Protein AF-A0A7J4DDC1-F1 (afdb_monomer_lite)

Structure (mmCIF, N/CA/C/O backbone):
data_AF-A0A7J4DDC1-F1
#
_entry.id   AF-A0A7J4DDC1-F1
#
loop_
_atom_site.group_PDB
_atom_site.id
_atom_site.type_symbol
_atom_site.label_atom_id
_atom_site.label_alt_id
_atom_site.label_comp_id
_atom_site.label_asym_id
_atom_site.label_entity_id
_atom_site.label_seq_id
_atom_site.pdbx_PDB_ins_code
_atom_site.Cartn_x
_atom_site.Cartn_y
_atom_site.Cartn_z
_atom_site.occupancy
_atom_site.B_iso_or_equiv
_atom_site.auth_seq_id
_atom_site.auth_comp_id
_atom_site.auth_asym_id
_atom_site.auth_atom_id
_atom_site.pdbx_PDB_model_num
ATOM 1 N N . MET A 1 1 ? -8.577 3.725 28.615 1.00 56.75 1 MET A N 1
ATOM 2 C CA . MET A 1 1 ? -8.894 4.788 27.636 1.00 56.75 1 MET A CA 1
ATOM 3 C C . MET A 1 1 ? -9.556 4.130 26.438 1.00 56.75 1 MET A C 1
ATOM 5 O O . MET A 1 1 ? -9.011 3.139 25.972 1.00 56.75 1 MET A O 1
ATOM 9 N N . SER A 1 2 ? -10.733 4.587 25.997 1.00 75.00 2 SER A N 1
ATOM 10 C CA . SER A 1 2 ? -11.380 4.009 24.811 1.00 75.00 2 SER A CA 1
ATOM 11 C C . SER A 1 2 ? -10.577 4.378 23.567 1.00 75.00 2 SER A C 1
ATOM 13 O O . SER A 1 2 ? -10.353 5.559 23.309 1.00 75.00 2 SER A O 1
ATOM 15 N N . GLU A 1 3 ? -10.133 3.383 22.811 1.00 81.69 3 GLU A N 1
ATOM 16 C CA . GLU A 1 3 ? -9.454 3.604 21.538 1.00 81.69 3 GLU A CA 1
ATOM 17 C C . GLU A 1 3 ? -10.430 4.224 20.525 1.00 81.69 3 GLU A C 1
ATOM 19 O O . GLU A 1 3 ? -11.603 3.841 20.458 1.00 81.69 3 GLU A O 1
ATOM 24 N N . LEU A 1 4 ? -9.961 5.202 19.745 1.00 93.19 4 LEU A N 1
ATOM 25 C CA . LEU A 1 4 ? -10.746 5.783 18.658 1.00 93.19 4 LEU A CA 1
ATOM 26 C C . LEU A 1 4 ? -11.051 4.692 17.626 1.00 93.19 4 LEU A C 1
ATOM 28 O O . LEU A 1 4 ? -10.165 3.932 17.243 1.00 93.19 4 LEU A O 1
ATOM 32 N N . TRP A 1 5 ? -12.287 4.637 17.124 1.00 94.00 5 TRP A N 1
ATOM 33 C CA . TRP A 1 5 ? -12.698 3.623 16.141 1.00 94.00 5 TRP A CA 1
ATOM 34 C C . TRP A 1 5 ? -11.813 3.612 14.891 1.00 94.00 5 TRP A C 1
ATOM 36 O O . TRP A 1 5 ? -11.558 2.544 14.341 1.00 94.00 5 TRP A O 1
ATOM 46 N N . VAL A 1 6 ? -11.329 4.785 14.475 1.00 94.50 6 VAL A N 1
ATOM 47 C CA . VAL A 1 6 ? -10.405 4.940 13.344 1.00 94.50 6 VAL A CA 1
ATOM 48 C C . VAL A 1 6 ? -9.076 4.239 13.618 1.00 94.50 6 VAL A C 1
ATOM 50 O O . VAL A 1 6 ? -8.598 3.488 12.775 1.00 94.50 6 VAL A O 1
ATOM 53 N N . GLU A 1 7 ? -8.517 4.419 14.813 1.00 95.00 7 GLU A N 1
ATOM 54 C CA . GLU A 1 7 ? -7.257 3.784 15.211 1.00 95.00 7 GLU A CA 1
ATOM 55 C C . GLU A 1 7 ? -7.425 2.274 15.372 1.00 95.00 7 GLU A C 1
ATOM 57 O O . GLU A 1 7 ? -6.623 1.500 14.851 1.00 95.00 7 GLU A O 1
ATOM 62 N N . ARG A 1 8 ? -8.549 1.851 15.963 1.00 93.75 8 ARG A N 1
ATOM 63 C CA . ARG A 1 8 ? -8.903 0.436 16.117 1.00 93.75 8 ARG A CA 1
ATOM 64 C C . ARG A 1 8 ? -8.951 -0.317 14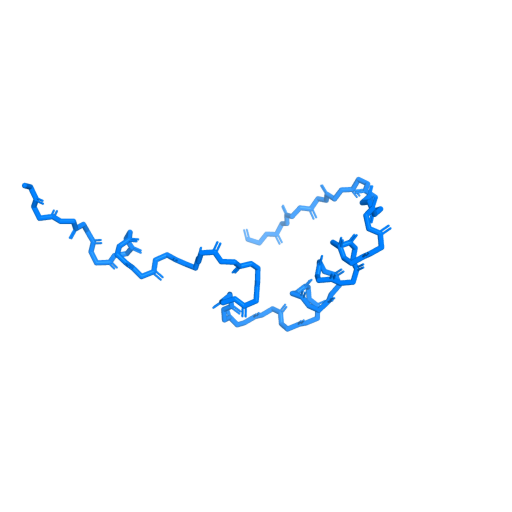.781 1.00 93.75 8 ARG A C 1
ATOM 66 O O . ARG A 1 8 ? -8.626 -1.503 14.742 1.00 93.75 8 ARG A O 1
ATOM 73 N N . HIS A 1 9 ? -9.365 0.349 13.701 1.00 94.81 9 HIS A N 1
ATOM 74 C CA . HIS A 1 9 ? -9.514 -0.248 12.367 1.00 94.81 9 HIS A CA 1
ATOM 75 C C . HIS A 1 9 ? -8.447 0.215 11.367 1.00 94.81 9 HIS A C 1
ATOM 77 O O . HIS A 1 9 ? -8.595 -0.023 10.166 1.00 94.81 9 HIS A O 1
ATOM 83 N N . ARG A 1 10 ? -7.366 0.861 11.826 1.00 95.88 10 ARG A N 1
ATOM 84 C CA . ARG A 1 10 ? -6.260 1.245 10.947 1.00 95.88 10 ARG A CA 1
ATOM 85 C C . ARG A 1 10 ? -5.663 -0.015 10.293 1.00 95.88 10 ARG A C 1
ATOM 87 O O . ARG A 1 10 ? -5.320 -0.956 11.016 1.00 95.88 10 ARG A O 1
ATOM 94 N N . PRO A 1 11 ? -5.503 -0.046 8.955 1.00 97.44 11 PRO A N 1
ATOM 95 C CA . PRO A 1 11 ? -4.827 -1.139 8.260 1.00 97.44 11 PRO A CA 1
ATOM 96 C C . PRO A 1 11 ? -3.463 -1.436 8.889 1.00 97.44 11 PRO A C 1
ATOM 98 O O . PRO A 1 11 ? -2.645 -0.531 9.056 1.00 97.44 11 PRO A O 1
ATOM 101 N N . ARG A 1 12 ? -3.218 -2.700 9.251 1.00 96.88 12 ARG A N 1
ATOM 102 C CA . ARG A 1 12 ? -1.953 -3.118 9.881 1.00 96.88 12 ARG A CA 1
ATOM 103 C C . ARG A 1 12 ? -0.892 -3.469 8.850 1.00 96.88 12 ARG A C 1
ATOM 105 O O . ARG A 1 12 ? 0.298 -3.379 9.136 1.00 96.88 12 ARG A O 1
ATOM 112 N N . THR A 1 13 ? -1.322 -3.854 7.654 1.00 96.94 13 THR A N 1
ATOM 113 C CA . THR A 1 13 ? -0.449 -4.149 6.524 1.00 96.94 13 THR A CA 1
ATOM 114 C C . THR A 1 13 ? -0.911 -3.405 5.278 1.00 96.94 13 THR A C 1
ATOM 116 O O . THR A 1 13 ? -2.078 -3.036 5.140 1.00 96.94 13 THR A O 1
ATOM 119 N N . VAL A 1 14 ? 0.000 -3.240 4.315 1.00 95.75 14 VAL A N 1
ATOM 120 C CA . VAL A 1 14 ? -0.320 -2.681 2.991 1.00 95.75 14 VAL A CA 1
ATOM 121 C C . VAL A 1 14 ? -1.441 -3.473 2.306 1.00 95.75 14 VAL A C 1
ATOM 123 O O . VAL A 1 14 ? -2.251 -2.897 1.589 1.00 95.75 14 VAL A O 1
ATOM 126 N N . GLY A 1 15 ? -1.531 -4.784 2.556 1.00 96.06 15 GLY A N 1
ATOM 127 C CA . GLY A 1 15 ? -2.589 -5.629 2.005 1.00 96.06 15 GLY A CA 1
ATOM 128 C C . GLY A 1 15 ? -3.977 -5.404 2.599 1.00 96.06 15 GLY A C 1
ATOM 129 O O . GLY A 1 15 ? -4.957 -5.755 1.941 1.00 96.06 15 GLY A O 1
ATOM 130 N N . ASP A 1 16 ? -4.066 -4.796 3.781 1.00 97.25 16 ASP A N 1
ATOM 131 C CA . ASP A 1 16 ? -5.336 -4.496 4.448 1.00 97.25 16 ASP A CA 1
ATOM 132 C C . ASP A 1 16 ? -5.960 -3.185 3.944 1.00 97.25 16 ASP A C 1
ATOM 134 O O . ASP A 1 16 ? -7.155 -2.952 4.149 1.00 97.25 16 ASP A O 1
ATOM 138 N N . ILE A 1 17 ? -5.174 -2.338 3.265 1.00 96.38 17 ILE A N 1
ATOM 139 C CA . ILE A 1 17 ? -5.638 -1.073 2.686 1.00 96.38 17 ILE A CA 1
ATOM 140 C C . ILE A 1 17 ? -6.722 -1.365 1.643 1.00 96.38 17 ILE A C 1
ATOM 142 O O . ILE A 1 17 ? -6.531 -2.137 0.701 1.00 96.38 17 ILE A O 1
ATOM 146 N N . LYS A 1 18 ? -7.885 -0.731 1.815 1.00 95.25 18 LYS A N 1
ATOM 147 C CA . LYS A 1 18 ? -8.998 -0.798 0.864 1.00 95.25 18 LYS A CA 1
ATOM 148 C C . LYS A 1 18 ? -8.944 0.397 -0.085 1.00 95.25 18 LYS A C 1
ATOM 150 O O . LYS A 1 18 ? -8.691 1.520 0.338 1.00 95.25 18 LYS A O 1
ATOM 155 N N . GLY A 1 19 ? -9.222 0.146 -1.364 1.00 94.25 19 GLY A N 1
ATOM 156 C CA . GLY A 1 19 ? -9.041 1.131 -2.434 1.00 94.25 19 GLY A CA 1
ATOM 157 C C . GLY A 1 19 ? -7.615 1.133 -2.992 1.00 94.25 19 GLY A C 1
ATOM 158 O O . GLY A 1 19 ? -6.763 0.374 -2.541 1.00 94.25 19 GLY A O 1
ATOM 159 N N . GLN A 1 20 ? -7.370 1.949 -4.021 1.00 95.12 20 GLN A N 1
ATOM 160 C CA . GLN A 1 20 ? -6.043 2.110 -4.638 1.00 95.12 20 GLN A CA 1
ATOM 161 C C . GLN A 1 20 ? -5.368 0.783 -5.042 1.00 95.12 20 GLN A C 1
ATOM 163 O O . GLN A 1 20 ? -4.164 0.605 -4.862 1.00 95.12 20 GLN A O 1
ATOM 168 N N . ARG A 1 21 ? -6.138 -0.160 -5.610 1.00 96.94 21 ARG A N 1
ATOM 169 C CA . ARG A 1 21 ? -5.692 -1.540 -5.898 1.00 96.94 21 ARG A CA 1
ATOM 170 C C . ARG A 1 21 ? -4.345 -1.603 -6.625 1.00 96.94 21 ARG A C 1
ATOM 172 O O . ARG A 1 21 ? -3.452 -2.313 -6.188 1.00 96.94 21 ARG A O 1
ATOM 179 N N . ALA A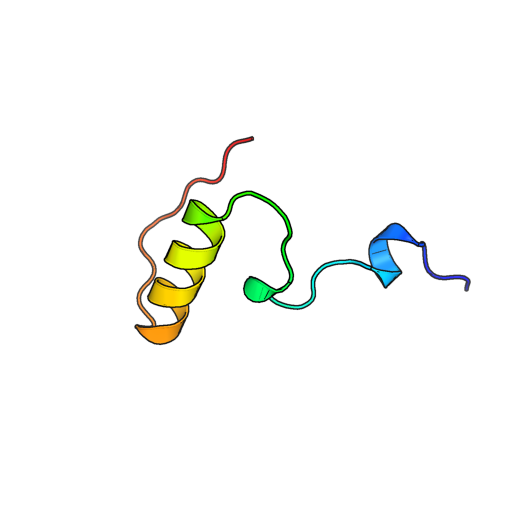 1 22 ? -4.171 -0.798 -7.673 1.00 97.44 22 ALA A N 1
ATOM 180 C CA . ALA A 1 22 ? -2.924 -0.761 -8.435 1.00 97.44 22 ALA A CA 1
ATOM 181 C C . ALA A 1 22 ? -1.713 -0.291 -7.604 1.00 97.44 22 ALA A C 1
ATOM 183 O O . ALA A 1 22 ? -0.596 -0.751 -7.829 1.00 97.44 22 ALA A O 1
ATOM 184 N N . VAL A 1 23 ? -1.915 0.619 -6.646 1.00 97.00 23 VAL A N 1
ATOM 185 C CA . VAL A 1 23 ? -0.852 1.097 -5.748 1.00 97.00 23 VAL A CA 1
ATOM 186 C C . VAL A 1 23 ? -0.506 0.015 -4.731 1.00 97.00 23 VAL A C 1
ATOM 188 O O . VAL A 1 23 ? 0.666 -0.309 -4.563 1.00 97.00 23 VAL A O 1
ATOM 191 N N . VAL A 1 24 ? -1.522 -0.583 -4.105 1.00 97.56 24 VAL A N 1
ATOM 192 C CA . VAL A 1 24 ? -1.352 -1.672 -3.132 1.00 97.56 24 VAL A CA 1
ATOM 193 C C . VAL A 1 24 ? -0.603 -2.853 -3.755 1.00 97.56 24 VAL A C 1
ATOM 195 O O . VAL A 1 24 ? 0.341 -3.358 -3.151 1.00 97.56 24 VAL A O 1
ATOM 198 N N . ASP A 1 25 ? -0.963 -3.254 -4.976 1.00 97.38 25 ASP A N 1
ATOM 199 C CA . ASP A 1 25 ? -0.322 -4.374 -5.671 1.00 97.38 25 ASP A CA 1
ATOM 200 C C . ASP A 1 25 ? 1.155 -4.078 -6.001 1.00 97.38 25 ASP A C 1
ATOM 202 O O . ASP A 1 25 ? 2.018 -4.933 -5.801 1.00 97.38 25 ASP A O 1
ATOM 206 N N . ARG A 1 26 ? 1.490 -2.844 -6.411 1.00 97.00 26 ARG A N 1
ATOM 207 C CA . ARG A 1 26 ? 2.892 -2.433 -6.631 1.00 97.00 26 ARG A CA 1
ATOM 208 C C . ARG A 1 26 ? 3.707 -2.430 -5.343 1.00 97.00 26 ARG A C 1
ATOM 210 O O . ARG A 1 26 ? 4.821 -2.941 -5.331 1.00 97.00 26 ARG A O 1
ATOM 217 N N . LEU A 1 27 ? 3.156 -1.879 -4.261 1.00 97.25 27 LEU A N 1
ATOM 218 C CA . LEU A 1 27 ? 3.841 -1.836 -2.968 1.00 97.25 27 LEU A CA 1
ATOM 219 C C . LEU A 1 27 ? 4.105 -3.244 -2.417 1.00 97.25 27 LEU A C 1
ATOM 221 O O . LEU A 1 27 ? 5.165 -3.474 -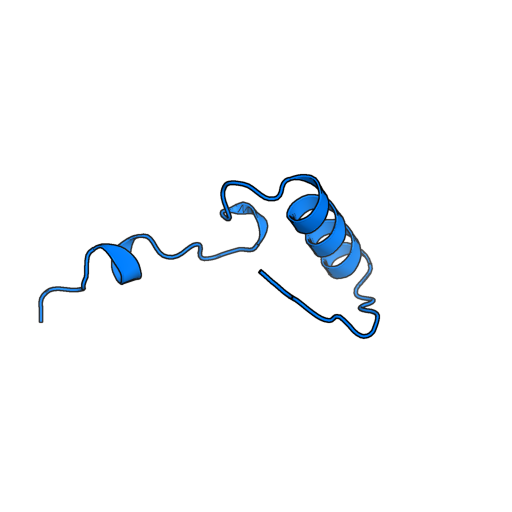1.838 1.00 97.25 27 LEU A O 1
ATOM 225 N N . LYS A 1 28 ? 3.185 -4.192 -2.637 1.00 96.62 28 LYS A N 1
ATOM 226 C CA . LYS A 1 28 ? 3.411 -5.610 -2.318 1.00 96.62 28 LYS A CA 1
ATOM 227 C C . LYS A 1 28 ? 4.569 -6.193 -3.126 1.00 96.62 28 LYS A C 1
ATOM 229 O O . LYS A 1 28 ? 5.471 -6.767 -2.527 1.00 96.62 28 LYS A O 1
A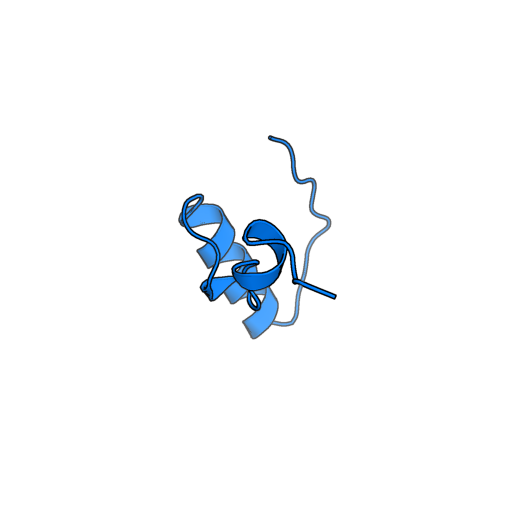TOM 234 N N . ALA A 1 29 ? 4.598 -5.976 -4.442 1.00 96.94 29 ALA A N 1
ATOM 235 C CA . ALA A 1 29 ? 5.691 -6.455 -5.290 1.00 96.94 29 ALA A CA 1
ATOM 236 C C . ALA A 1 29 ? 7.056 -5.875 -4.867 1.00 96.94 29 ALA A C 1
ATOM 238 O O . ALA A 1 29 ? 8.041 -6.602 -4.779 1.00 96.94 29 ALA A O 1
ATOM 239 N N . TYR A 1 30 ? 7.118 -4.584 -4.529 1.00 97.25 30 TYR A N 1
ATOM 240 C CA . TYR A 1 30 ? 8.343 -3.950 -4.023 1.00 97.25 30 TYR A CA 1
ATOM 241 C C . TYR A 1 30 ? 8.796 -4.532 -2.681 1.00 97.25 30 TYR A C 1
ATOM 243 O O . TYR A 1 30 ? 9.992 -4.751 -2.476 1.00 97.25 30 TYR A O 1
ATOM 251 N N . ALA A 1 31 ? 7.852 -4.838 -1.785 1.00 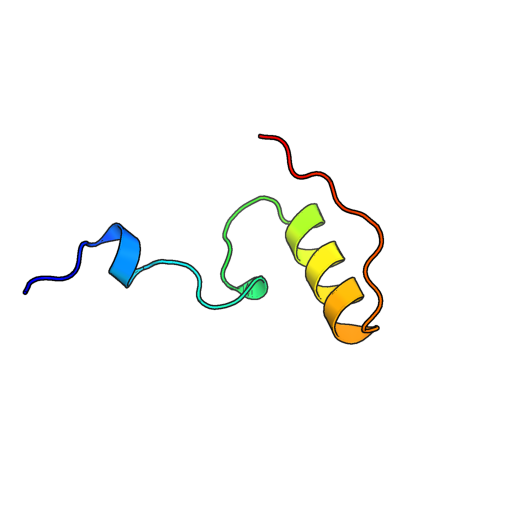96.75 31 ALA A N 1
ATOM 252 C CA . ALA A 1 31 ? 8.147 -5.496 -0.518 1.00 96.75 31 ALA A CA 1
ATOM 253 C C . ALA A 1 31 ? 8.701 -6.917 -0.716 1.00 96.75 31 ALA A C 1
ATOM 255 O O . ALA A 1 31 ? 9.703 -7.266 -0.090 1.00 96.75 31 ALA A O 1
ATOM 256 N N . GLU A 1 32 ? 8.103 -7.709 -1.611 1.00 96.94 32 GLU A N 1
ATOM 257 C CA . GLU A 1 32 ? 8.570 -9.061 -1.958 1.00 96.94 32 GLU A CA 1
ATOM 258 C C . GLU A 1 32 ? 9.978 -9.039 -2.561 1.00 96.94 32 GLU A C 1
ATOM 260 O O . GLU A 1 32 ? 10.845 -9.818 -2.166 1.00 96.94 32 GLU A O 1
ATOM 265 N N . MET A 1 33 ? 10.232 -8.096 -3.470 1.00 97.19 33 MET A N 1
ATOM 266 C CA . MET A 1 33 ? 11.528 -7.924 -4.127 1.00 97.19 33 MET A CA 1
ATOM 267 C C . MET A 1 33 ? 12.571 -7.220 -3.246 1.00 97.19 33 MET A C 1
ATOM 269 O O . MET A 1 33 ? 13.736 -7.139 -3.631 1.00 97.19 33 MET A O 1
ATOM 273 N N . ARG A 1 34 ? 12.168 -6.691 -2.081 1.00 96.00 34 ARG A N 1
ATOM 274 C CA . ARG A 1 34 ? 12.996 -5.865 -1.182 1.00 96.00 34 ARG A CA 1
ATOM 275 C C . ARG A 1 34 ? 13.696 -4.705 -1.897 1.00 96.00 34 ARG A C 1
ATOM 277 O O . ARG A 1 34 ? 14.809 -4.326 -1.540 1.00 96.00 34 ARG A O 1
ATOM 284 N N . THR A 1 35 ? 13.033 -4.134 -2.896 1.00 95.38 35 THR A N 1
ATOM 285 C CA . THR A 1 35 ? 13.548 -3.008 -3.674 1.00 95.38 35 THR A CA 1
ATOM 286 C C . THR A 1 35 ? 12.473 -1.944 -3.788 1.00 95.38 35 THR A C 1
ATOM 288 O O . THR A 1 35 ? 11.379 -2.195 -4.292 1.00 95.38 35 THR A O 1
ATOM 291 N N . PHE A 1 36 ? 12.776 -0.756 -3.273 1.00 95.81 36 PHE A N 1
ATOM 292 C CA . PHE A 1 36 ? 11.872 0.384 -3.292 1.00 95.81 36 PHE A CA 1
ATOM 293 C C . PHE A 1 36 ? 12.522 1.522 -4.074 1.00 95.81 36 PHE A C 1
ATOM 295 O O . PHE A 1 36 ? 13.599 1.979 -3.685 1.00 95.81 36 PHE A O 1
ATOM 302 N N . PRO A 1 37 ? 11.890 2.010 -5.155 1.00 96.12 37 PRO A N 1
ATOM 303 C CA . PRO A 1 37 ? 12.300 3.272 -5.749 1.00 96.12 37 PRO A CA 1
ATOM 304 C C . PRO A 1 37 ? 11.953 4.433 -4.803 1.00 96.12 37 PRO A C 1
ATOM 306 O O . PRO A 1 37 ? 11.242 4.261 -3.811 1.00 96.12 37 PRO A O 1
ATOM 309 N N . HIS A 1 38 ? 12.407 5.644 -5.124 1.00 97.38 38 HIS A N 1
ATOM 310 C C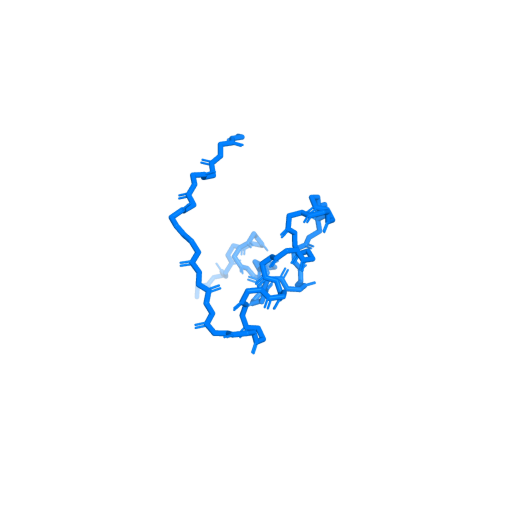A . HIS A 1 38 ? 11.873 6.838 -4.473 1.00 97.38 38 HIS A CA 1
ATOM 311 C C . HIS A 1 38 ? 10.392 6.998 -4.837 1.00 97.38 38 HIS A C 1
ATOM 313 O O . HIS A 1 38 ? 10.027 6.985 -6.013 1.00 97.38 38 HIS A O 1
ATOM 319 N N . LEU A 1 39 ? 9.541 7.122 -3.820 1.00 96.25 39 LEU A N 1
ATOM 320 C CA . LEU A 1 39 ? 8.092 7.212 -3.969 1.00 96.25 39 LEU A CA 1
ATOM 321 C C . LEU A 1 39 ? 7.614 8.589 -3.518 1.00 96.25 39 LEU A C 1
ATOM 323 O O . LEU A 1 39 ? 8.016 9.080 -2.466 1.00 96.25 39 LEU A O 1
ATOM 327 N N . LEU A 1 40 ? 6.709 9.174 -4.294 1.00 96.56 40 LEU A N 1
ATOM 328 C CA . LEU A 1 40 ? 5.912 10.322 -3.889 1.00 96.56 40 LEU A CA 1
ATOM 329 C C . LEU A 1 40 ? 4.455 9.868 -3.833 1.00 96.56 40 LEU A C 1
ATOM 331 O O . LEU A 1 40 ? 3.895 9.451 -4.847 1.00 96.56 40 LEU A O 1
ATOM 335 N N . PHE A 1 41 ? 3.849 9.936 -2.651 1.00 95.69 41 PHE A N 1
ATOM 336 C CA . PHE A 1 41 ? 2.414 9.727 -2.488 1.00 95.69 41 PHE A CA 1
ATOM 337 C C . PHE A 1 41 ? 1.716 11.083 -2.509 1.00 95.69 41 PHE A C 1
ATOM 339 O O . PHE A 1 41 ? 2.089 11.981 -1.758 1.00 95.69 41 PHE A O 1
ATOM 346 N N . ALA A 1 42 ? 0.718 11.227 -3.375 1.00 95.06 42 ALA A N 1
ATOM 347 C CA . ALA A 1 42 ? -0.104 12.424 -3.479 1.00 95.06 42 ALA A CA 1
ATOM 348 C C . ALA A 1 42 ? -1.569 12.010 -3.644 1.00 95.06 42 ALA A C 1
ATOM 350 O O . ALA A 1 42 ? -1.867 11.074 -4.393 1.00 95.06 42 ALA A O 1
ATOM 351 N N . GLY A 1 43 ? -2.453 12.696 -2.925 1.00 89.94 43 GLY A N 1
ATOM 352 C CA . GLY A 1 43 ? -3.882 12.412 -2.836 1.00 89.94 43 GLY A CA 1
ATOM 353 C C . GLY A 1 43 ? -4.497 13.040 -1.599 1.00 89.94 43 GLY A C 1
ATOM 354 O O . GLY A 1 43 ? -3.722 13.410 -0.689 1.00 89.94 43 GLY A O 1
#

Radius of gyration: 13.27 Å; chains: 1; bounding box: 26×22×36 Å

Sequence (43 aa):
MSELWVERHRPRTVGDIKGQRAVVDRLKAYAEMRTFPHLLFAG

Secondary structure (DSSP, 8-state):
-PPPHHHHT--SSGGG--S-HHHHHHHHHHHHHT---------

pLDDT: mean 94.24, std 7.06, range [56.75, 97.56]

Foldseek 3Di:
DDDDPCVVQPDPDLVSDPDPVVVSVVVVVCVVVVHDDDDDDDD